Protein AF-A0A512PB34-F1 (afdb_monomer)

Mean predicted aligned error: 3.58 Å

pLDDT: mean 91.97, std 7.55, range [49.75, 97.81]

Solvent-accessible surface area (backbone atoms only — not comparable to full-atom values): 5303 Å² total; per-residue (Å²): 134,86,62,73,78,53,101,86,38,30,63,70,54,48,18,66,72,64,69,35,82,78,39,42,79,52,77,70,91,47,57,37,28,34,45,78,87,82,54,75,45,79,53,64,62,80,42,39,34,41,48,94,80,33,28,44,34,28,40,92,68,30,31,28,39,29,37,67,48,96,89,57,36,35,46,21,67,45,81,36,60,67,52,63,65,62,52,51,73,68,107

Radius of gyration: 12.13 Å; Cα contacts (8 Å, |Δi|>4): 183; chains: 1; bounding box: 26×25×39 Å

Foldseek 3Di:
DFDDLPPRDTQVVLCVLLVPPPKDWDDQPAFEFECQVPDTHTARFPTWIDDPQWIWTDGDQKIFIFHQDPVRYTYTHDIGGNDVSVVSVVD

Nearest PDB structures (foldseek):
  8rox-assembly1_B  TM=6.617E-01  e=2.389E-01  Homo sapiens
  6bn7-assembly1_A  TM=6.470E-01  e=4.200E-01  Homo sapiens
  7lps-assembly3_G  TM=6.433E-01  e=6.119E-01  Homo sapiens
  6r91-assembly1_K  TM=6.428E-01  e=6.119E-01  Homo sapiens
  7lps-assembly1_A  TM=6.439E-01  e=1.011E+00  Homo sapiens

Secondary structure (DSSP, 8-state):
-PPEEETTEEHHHHHHHHS-TT-EEPPTTS-EEEE-SSSEEEP-EEEEEEETTEEEEEETTEEEEEEE-TTS-EEEEEEE-S-HHHHHHT-

Organism: NCBI:txid931535

Sequence (91 aa):
MTMILGEGWTIERVRGHSGDATAELLSLDRSTYLDDGHDLVPLTPRAIIKVGGLILLRHDEDWYMGELDDDGTVVCWSAYASDLGDAINAL

Structure (mmCIF, N/CA/C/O backbone):
data_AF-A0A512PB34-F1
#
_entry.id   AF-A0A512PB34-F1
#
loop_
_atom_site.group_PDB
_atom_site.id
_atom_site.type_symbol
_atom_site.label_atom_id
_atom_site.label_alt_id
_atom_site.label_comp_id
_atom_site.label_asym_id
_atom_site.label_entity_id
_atom_site.label_seq_id
_atom_site.pdbx_PDB_ins_code
_atom_site.Cartn_x
_atom_site.Cartn_y
_atom_site.Cartn_z
_atom_site.occupancy
_atom_site.B_iso_or_equiv
_atom_site.auth_seq_id
_atom_site.auth_comp_id
_atom_site.auth_asym_id
_atom_site.auth_atom_id
_atom_site.pdbx_PDB_model_num
ATOM 1 N N . MET A 1 1 ? -2.157 -6.433 21.170 1.00 49.75 1 MET A N 1
ATOM 2 C CA . MET A 1 1 ? -0.759 -6.198 20.757 1.00 49.75 1 MET A CA 1
ATOM 3 C C . MET A 1 1 ? -0.826 -5.295 19.543 1.00 49.75 1 MET A C 1
ATOM 5 O O . MET A 1 1 ? -1.302 -5.746 18.513 1.00 49.75 1 MET A O 1
ATOM 9 N N . THR A 1 2 ? -0.504 -4.016 19.692 1.00 59.00 2 THR A N 1
ATOM 10 C CA . THR A 1 2 ? -0.605 -3.039 18.600 1.00 59.00 2 THR A CA 1
ATOM 11 C C . THR A 1 2 ? 0.612 -3.197 17.693 1.00 59.00 2 THR A C 1
ATOM 13 O O . THR A 1 2 ? 1.736 -3.070 18.175 1.00 59.00 2 THR A O 1
ATOM 16 N N . MET A 1 3 ? 0.414 -3.530 16.416 1.00 69.88 3 MET A N 1
ATOM 17 C CA . MET A 1 3 ? 1.519 -3.576 15.452 1.00 69.88 3 MET A CA 1
ATOM 18 C C . MET A 1 3 ? 1.861 -2.153 15.011 1.00 69.88 3 MET A C 1
ATOM 20 O O . MET A 1 3 ? 0.983 -1.415 14.564 1.00 69.88 3 MET A O 1
ATOM 24 N N . ILE A 1 4 ? 3.130 -1.774 15.163 1.00 76.56 4 ILE A N 1
ATOM 25 C CA . ILE A 1 4 ? 3.643 -0.463 14.765 1.00 76.56 4 ILE A CA 1
ATOM 26 C C . ILE A 1 4 ? 4.178 -0.557 13.335 1.00 76.56 4 ILE A C 1
ATOM 28 O O . ILE A 1 4 ? 5.014 -1.408 13.045 1.00 76.56 4 ILE A O 1
ATOM 32 N N . LEU A 1 5 ? 3.707 0.330 12.461 1.00 78.81 5 LEU A N 1
ATOM 33 C CA . LEU A 1 5 ? 4.048 0.386 11.033 1.00 78.81 5 LEU A CA 1
ATOM 34 C C . LEU A 1 5 ? 5.220 1.334 10.739 1.00 78.81 5 LEU A C 1
ATOM 36 O O . LEU A 1 5 ? 5.810 1.284 9.662 1.00 78.81 5 LEU A O 1
ATOM 40 N N . GLY A 1 6 ? 5.580 2.168 11.717 1.00 75.50 6 GLY A N 1
ATOM 41 C CA . GLY A 1 6 ? 6.550 3.260 11.610 1.00 75.50 6 GLY A CA 1
ATOM 42 C C . GLY A 1 6 ? 5.991 4.534 12.226 1.00 75.50 6 GLY A C 1
ATOM 43 O O . GLY A 1 6 ? 4.787 4.733 12.176 1.00 75.50 6 GLY A O 1
ATOM 44 N N . GLU A 1 7 ? 6.832 5.362 12.848 1.00 79.12 7 GLU A N 1
ATOM 45 C CA . GLU A 1 7 ? 6.458 6.715 13.318 1.00 79.12 7 GLU A CA 1
ATOM 46 C C . GLU A 1 7 ? 5.163 6.793 14.162 1.00 79.12 7 GLU A C 1
ATOM 48 O O . GLU A 1 7 ? 4.432 7.778 14.152 1.00 79.12 7 GLU A O 1
ATOM 53 N N . GLY A 1 8 ? 4.855 5.731 14.916 1.00 84.31 8 GLY A N 1
ATOM 54 C CA . GLY A 1 8 ? 3.640 5.650 15.734 1.00 84.31 8 GLY A CA 1
ATOM 55 C C . GLY A 1 8 ? 2.356 5.301 14.969 1.00 84.31 8 GLY A C 1
ATOM 56 O O . GLY A 1 8 ? 1.281 5.278 15.573 1.00 84.31 8 GLY A O 1
ATOM 57 N N . TRP A 1 9 ? 2.441 4.985 13.675 1.00 90.25 9 TRP A N 1
ATOM 58 C CA . TRP A 1 9 ? 1.331 4.443 12.899 1.00 90.25 9 TRP A CA 1
ATOM 59 C C . TRP A 1 9 ? 0.993 3.014 13.311 1.00 90.25 9 TRP A C 1
ATOM 61 O O . TRP A 1 9 ? 1.866 2.176 13.542 1.00 90.25 9 TRP A O 1
ATOM 71 N N . THR A 1 10 ? -0.306 2.742 13.371 1.00 92.81 1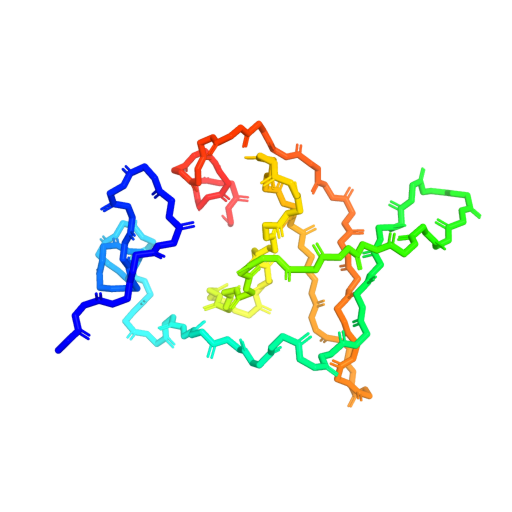0 THR A N 1
ATOM 72 C CA . THR A 1 10 ? -0.899 1.432 13.653 1.00 92.81 10 THR A CA 1
ATOM 73 C C . THR A 1 10 ? -2.034 1.212 12.667 1.00 92.81 10 THR A C 1
ATOM 75 O O . THR A 1 10 ? -2.561 2.182 12.114 1.00 92.81 10 THR A O 1
ATOM 78 N N . ILE A 1 11 ? -2.459 -0.035 12.465 1.00 93.38 11 ILE A N 1
ATOM 79 C CA . ILE A 1 11 ? -3.557 -0.307 11.530 1.00 93.38 11 ILE A CA 1
ATOM 80 C C . ILE A 1 11 ? -4.865 0.371 11.966 1.00 93.38 11 ILE A C 1
ATOM 82 O O . ILE A 1 11 ? -5.622 0.864 11.139 1.00 93.38 11 ILE A O 1
ATOM 86 N N . GLU A 1 12 ? -5.113 0.487 13.269 1.00 93.56 12 GLU A N 1
ATOM 87 C CA . GLU A 1 12 ? -6.272 1.196 13.812 1.00 93.56 12 GLU A CA 1
ATOM 88 C C . GLU A 1 12 ? -6.214 2.696 13.517 1.00 93.56 12 GLU A C 1
ATOM 90 O O . GLU A 1 12 ? -7.235 3.299 13.187 1.00 93.56 12 GLU A O 1
ATOM 95 N N . ARG A 1 13 ? -5.020 3.298 13.585 1.00 93.94 13 ARG A N 1
ATOM 96 C CA . ARG A 1 13 ? -4.825 4.702 13.210 1.00 93.94 13 ARG A CA 1
ATOM 97 C C . ARG A 1 13 ? -5.033 4.909 11.712 1.00 93.94 13 ARG A C 1
ATOM 99 O O . ARG A 1 13 ? -5.669 5.889 11.339 1.00 93.94 13 ARG A O 1
ATOM 106 N N . VAL A 1 14 ? -4.561 3.984 10.874 1.00 94.25 14 VAL A N 1
ATOM 107 C CA . VAL A 1 14 ? -4.801 4.012 9.421 1.00 94.25 14 VAL A CA 1
ATOM 108 C C . VAL A 1 14 ? -6.296 3.957 9.118 1.00 94.25 14 VAL A C 1
ATOM 110 O O . VAL A 1 14 ? -6.786 4.804 8.377 1.00 94.25 14 VAL A O 1
ATOM 113 N N . ARG A 1 15 ? -7.044 3.037 9.742 1.00 95.56 15 ARG A N 1
ATOM 114 C CA . ARG A 1 15 ? -8.511 2.950 9.599 1.00 95.56 15 ARG A CA 1
ATOM 115 C C . ARG A 1 15 ? -9.206 4.252 9.990 1.00 95.56 15 ARG A C 1
ATOM 117 O O . ARG A 1 15 ? -10.089 4.725 9.288 1.00 95.56 15 ARG A O 1
ATOM 124 N N . GLY A 1 16 ? -8.791 4.846 11.109 1.00 94.69 16 GLY A N 1
ATOM 125 C CA . GLY A 1 16 ? -9.344 6.116 11.578 1.00 94.69 16 GLY A CA 1
ATOM 126 C C . GLY A 1 16 ? -9.015 7.301 10.666 1.00 94.69 16 GLY A C 1
ATOM 127 O O . GLY A 1 16 ? -9.85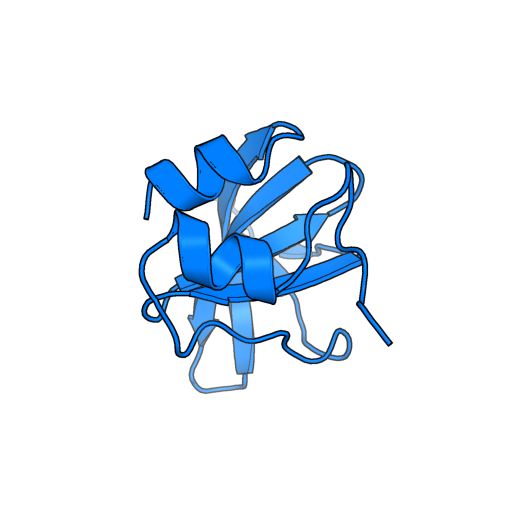6 8.177 10.500 1.00 94.69 16 GLY A O 1
ATOM 128 N N . HIS A 1 17 ? -7.813 7.332 10.084 1.00 95.06 17 HIS A N 1
ATOM 129 C CA . HIS A 1 17 ? -7.363 8.432 9.230 1.00 95.06 17 HIS A CA 1
ATOM 130 C C . HIS A 1 17 ? -7.938 8.351 7.811 1.00 95.06 17 HIS A C 1
ATOM 132 O O . HIS A 1 17 ? -8.429 9.349 7.302 1.00 95.06 17 HIS A O 1
ATOM 138 N N . SER A 1 18 ? -7.930 7.160 7.208 1.00 93.94 18 SER A N 1
ATOM 139 C CA . SER A 1 18 ? -8.498 6.908 5.874 1.00 93.94 18 SER A CA 1
ATOM 140 C C . SER A 1 18 ?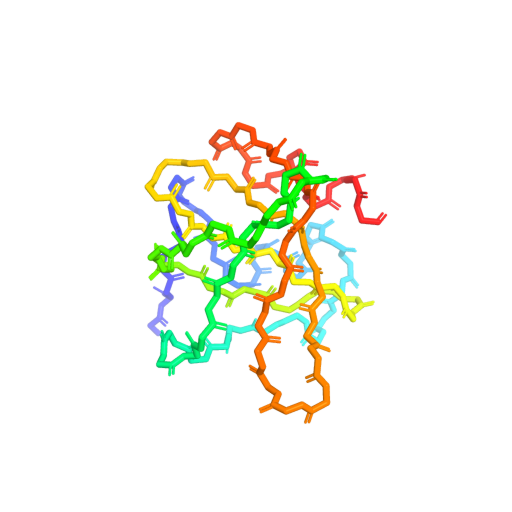 -10.030 6.898 5.854 1.00 93.94 18 SER A C 1
ATOM 142 O O . SER A 1 18 ? -10.636 7.068 4.802 1.00 93.94 18 SER A O 1
ATOM 144 N N . GLY A 1 19 ? -10.673 6.646 7.000 1.00 94.75 19 GLY A N 1
ATOM 145 C CA . GLY A 1 19 ? -12.109 6.368 7.071 1.00 94.75 19 GLY A CA 1
ATOM 146 C C . GLY A 1 19 ? -12.490 4.952 6.619 1.00 94.75 19 GLY A C 1
ATOM 147 O O . GLY A 1 19 ? -13.664 4.586 6.702 1.00 94.75 19 GLY A O 1
ATOM 148 N N . ASP A 1 20 ? -11.526 4.131 6.192 1.00 95.38 20 ASP A N 1
ATOM 149 C CA . ASP A 1 20 ? -11.746 2.742 5.807 1.00 95.38 20 ASP A CA 1
ATOM 150 C C . ASP A 1 20 ? -11.567 1.810 7.010 1.00 95.38 20 ASP A C 1
ATOM 152 O O . ASP A 1 20 ? -10.460 1.418 7.379 1.00 95.38 20 ASP A O 1
ATOM 156 N N . ALA A 1 21 ? -12.683 1.399 7.614 1.00 94.00 21 ALA A N 1
ATOM 157 C CA . ALA A 1 21 ? -12.683 0.446 8.722 1.00 94.00 21 ALA A CA 1
ATOM 158 C C . ALA A 1 21 ? -12.172 -0.955 8.329 1.00 94.00 21 ALA A C 1
ATOM 160 O O . ALA A 1 21 ? -11.808 -1.736 9.213 1.00 94.00 21 ALA A O 1
ATOM 161 N N . THR A 1 22 ? -12.145 -1.273 7.032 1.00 94.88 22 THR A N 1
ATOM 162 C CA . THR A 1 22 ? -11.694 -2.564 6.497 1.00 94.88 22 THR A CA 1
ATOM 163 C C . THR A 1 22 ? -10.206 -2.598 6.177 1.00 94.88 22 THR A C 1
ATOM 165 O O . THR A 1 22 ? -9.697 -3.677 5.882 1.00 94.88 22 THR A O 1
ATOM 168 N N . ALA A 1 23 ? -9.493 -1.472 6.321 1.00 96.06 23 ALA A N 1
ATOM 169 C CA . ALA A 1 23 ? -8.062 -1.425 6.063 1.00 96.06 23 ALA A CA 1
ATOM 170 C C . ALA A 1 23 ? -7.315 -2.510 6.854 1.00 96.06 23 ALA A C 1
ATOM 172 O O . ALA A 1 23 ? -7.558 -2.723 8.052 1.00 96.06 23 ALA A O 1
ATOM 173 N N . GLU A 1 24 ? -6.403 -3.215 6.196 1.00 95.50 24 GLU A N 1
ATOM 174 C CA . GLU A 1 24 ? -5.756 -4.404 6.752 1.00 95.50 24 GLU A CA 1
ATOM 175 C C . GLU A 1 24 ? -4.274 -4.496 6.397 1.00 95.50 24 GLU A C 1
ATOM 177 O O . GLU A 1 24 ? -3.811 -3.906 5.424 1.00 95.50 24 GLU A O 1
ATOM 182 N N . LEU A 1 25 ? -3.531 -5.256 7.206 1.00 95.00 25 LEU A N 1
ATOM 183 C CA . LEU A 1 25 ? -2.146 -5.606 6.913 1.00 95.00 25 LEU A CA 1
ATOM 184 C C . LEU A 1 25 ? -2.106 -6.883 6.089 1.00 95.00 25 LEU A C 1
ATOM 186 O O . LEU A 1 25 ? -2.683 -7.896 6.482 1.00 95.00 25 LEU A O 1
ATOM 190 N N . LEU A 1 26 ? -1.383 -6.837 4.977 1.00 94.75 26 LEU A N 1
ATOM 191 C CA . LEU A 1 26 ? -1.142 -7.999 4.134 1.00 94.75 26 LEU A CA 1
ATOM 192 C C . LEU A 1 26 ? 0.186 -8.674 4.502 1.00 94.75 26 LEU A C 1
ATOM 194 O O . LEU A 1 26 ? 1.071 -8.064 5.102 1.00 94.75 26 LEU A O 1
ATOM 198 N N . SER A 1 27 ? 0.322 -9.951 4.130 1.00 93.31 27 SER A N 1
ATOM 199 C CA . SER A 1 27 ? 1.579 -10.687 4.312 1.00 93.31 27 SER A CA 1
ATOM 200 C C . SER A 1 27 ? 2.721 -10.062 3.505 1.00 93.31 27 SER A C 1
ATOM 202 O O . SER A 1 27 ? 2.513 -9.646 2.366 1.00 93.31 27 SER A O 1
ATOM 204 N N . LEU A 1 28 ? 3.920 -10.056 4.094 1.00 94.31 28 LEU A N 1
ATOM 205 C CA . LEU A 1 28 ? 5.162 -9.589 3.472 1.00 94.31 28 LEU A CA 1
ATOM 206 C C . LEU A 1 28 ? 5.772 -10.616 2.504 1.00 94.31 28 LEU A C 1
ATOM 208 O O . LEU A 1 28 ? 6.684 -10.267 1.767 1.00 94.31 28 LEU A O 1
ATOM 212 N N 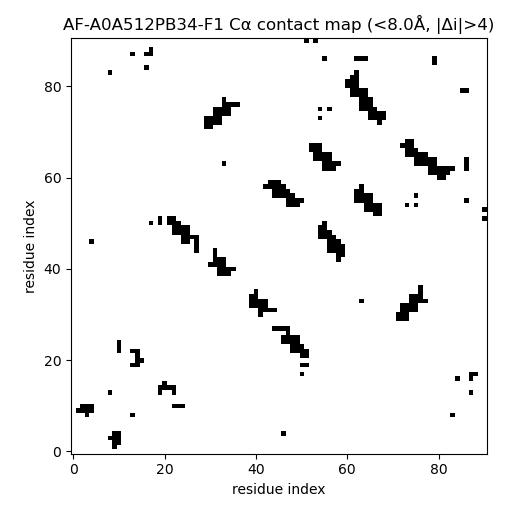. ASP A 1 29 ? 5.269 -11.855 2.469 1.00 93.38 29 ASP A N 1
ATOM 213 C CA . ASP A 1 29 ? 5.737 -12.912 1.552 1.00 93.38 29 ASP A CA 1
ATOM 214 C C . ASP A 1 29 ? 5.273 -12.712 0.093 1.00 93.38 29 ASP A C 1
ATOM 216 O O . ASP A 1 29 ? 5.394 -13.611 -0.739 1.00 93.38 29 ASP A O 1
ATOM 220 N N . ARG A 1 30 ? 4.683 -11.555 -0.223 1.00 94.06 30 ARG A N 1
ATOM 221 C CA . ARG A 1 30 ? 4.190 -11.222 -1.563 1.00 94.06 30 ARG A CA 1
ATOM 222 C C . ARG A 1 30 ? 5.319 -10.690 -2.435 1.00 94.06 30 ARG A C 1
ATOM 224 O O . ARG A 1 30 ? 6.203 -9.987 -1.953 1.00 94.06 30 ARG A O 1
ATOM 231 N N . SER A 1 31 ? 5.237 -10.966 -3.732 1.00 96.69 31 SER A N 1
ATOM 232 C CA . SER A 1 31 ? 6.054 -10.272 -4.726 1.00 96.69 31 SER A CA 1
ATOM 233 C C . SER A 1 31 ? 5.615 -8.812 -4.803 1.00 96.69 31 SER A C 1
ATOM 235 O O . SER A 1 31 ? 4.419 -8.526 -4.880 1.00 96.69 31 SER A O 1
ATOM 237 N N . THR A 1 32 ? 6.571 -7.889 -4.755 1.00 97.44 32 THR A N 1
ATOM 238 C CA . THR A 1 32 ? 6.294 -6.450 -4.748 1.00 97.44 32 THR A CA 1
ATOM 239 C C . THR A 1 32 ? 7.235 -5.725 -5.696 1.00 97.44 32 THR A C 1
ATOM 241 O O . THR A 1 32 ? 8.451 -5.921 -5.614 1.00 97.44 32 THR A O 1
ATOM 244 N N . TYR A 1 33 ? 6.689 -4.868 -6.551 1.00 97.81 33 TYR A N 1
ATOM 245 C CA . TYR A 1 33 ? 7.442 -4.123 -7.557 1.00 97.81 33 TYR A CA 1
ATOM 246 C C . TYR A 1 33 ? 7.016 -2.655 -7.595 1.00 97.81 33 TYR A C 1
ATOM 248 O O . TYR A 1 33 ? 5.893 -2.325 -7.229 1.00 97.81 33 TYR A O 1
ATOM 256 N N . LEU A 1 34 ? 7.910 -1.790 -8.058 1.00 96.94 34 LEU A N 1
ATOM 257 C CA . LEU A 1 34 ? 7.629 -0.438 -8.521 1.00 96.94 34 LEU A CA 1
ATOM 258 C C . LEU A 1 34 ? 7.687 -0.446 -10.049 1.00 96.9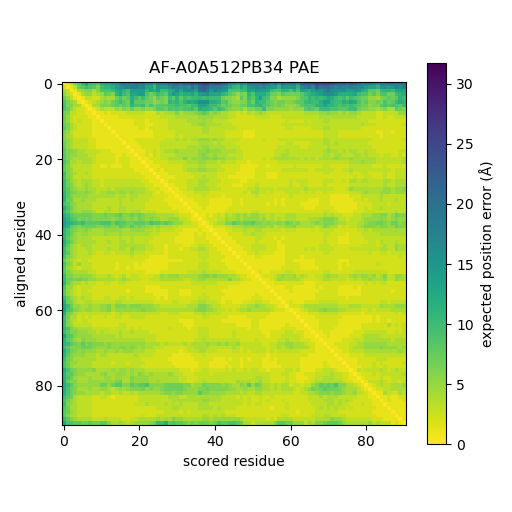4 34 LEU A C 1
ATOM 260 O O . LEU A 1 34 ? 8.721 -0.804 -10.606 1.00 96.94 34 LEU A O 1
ATOM 264 N N . ASP A 1 35 ? 6.610 -0.042 -10.704 1.00 96.31 35 ASP A N 1
ATOM 265 C CA . ASP A 1 35 ? 6.620 0.360 -12.105 1.00 96.31 35 ASP A CA 1
ATOM 266 C C . ASP A 1 35 ? 7.146 1.799 -12.188 1.00 96.31 35 ASP A C 1
ATOM 268 O O . ASP A 1 35 ? 6.491 2.741 -11.732 1.00 96.31 35 ASP A O 1
ATOM 272 N N . ASP A 1 36 ? 8.360 1.971 -12.718 1.00 92.38 36 ASP A N 1
ATOM 273 C CA . ASP A 1 36 ? 8.970 3.291 -12.934 1.00 92.38 36 ASP A CA 1
ATOM 274 C C . ASP A 1 36 ? 8.610 3.901 -14.306 1.00 92.38 36 ASP A C 1
ATOM 276 O O . ASP A 1 36 ? 9.147 4.940 -14.699 1.00 92.38 36 ASP A O 1
ATOM 280 N N . GLY A 1 37 ? 7.686 3.265 -15.034 1.00 91.19 37 GLY A N 1
ATOM 281 C CA . GLY A 1 37 ? 7.265 3.608 -16.390 1.00 91.19 37 GLY A CA 1
ATOM 282 C C . GLY A 1 37 ? 8.097 2.940 -17.487 1.00 91.19 37 GLY A C 1
ATOM 283 O O . GLY A 1 37 ? 7.745 3.052 -18.666 1.00 91.19 37 GLY A O 1
ATOM 284 N N . HIS A 1 38 ? 9.186 2.254 -17.129 1.00 91.06 38 HIS A N 1
ATOM 285 C CA . HIS A 1 38 ? 10.065 1.550 -18.060 1.00 91.06 38 HIS A CA 1
ATOM 286 C C . HIS A 1 38 ? 10.201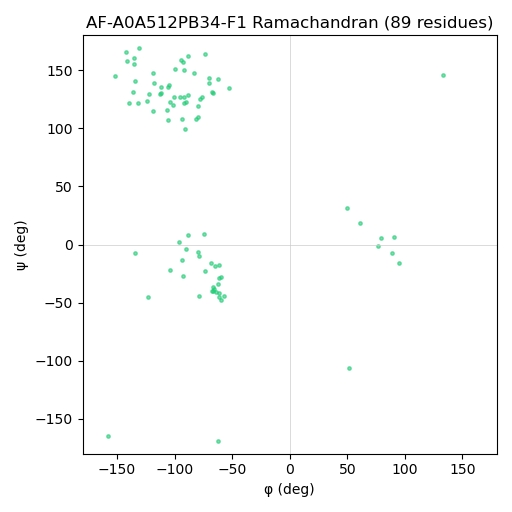 0.067 -17.714 1.00 91.06 38 HIS A C 1
ATOM 288 O O . HIS A 1 38 ? 10.102 -0.773 -18.610 1.00 91.06 38 HIS A O 1
ATOM 294 N N . ASP A 1 39 ? 10.401 -0.243 -16.435 1.00 94.00 39 ASP A N 1
ATOM 295 C CA . ASP A 1 39 ? 10.644 -1.580 -15.914 1.00 94.00 39 ASP A CA 1
ATOM 296 C C . ASP A 1 39 ? 9.954 -1.789 -14.553 1.00 94.00 39 ASP A C 1
ATOM 298 O O . ASP A 1 39 ? 9.539 -0.858 -13.863 1.00 94.00 39 ASP A O 1
ATOM 302 N N . LEU A 1 40 ? 9.866 -3.057 -14.142 1.00 95.38 40 LEU A N 1
ATOM 303 C CA . LEU A 1 40 ? 9.425 -3.435 -12.801 1.00 95.38 40 LEU A CA 1
ATOM 304 C C . LEU A 1 40 ? 10.635 -3.593 -11.879 1.00 95.38 40 LEU A C 1
ATOM 306 O O . LEU A 1 40 ? 11.388 -4.569 -11.963 1.00 95.38 40 LEU A O 1
ATOM 310 N N . VAL A 1 41 ? 10.804 -2.646 -10.961 1.00 96.00 41 VAL A N 1
ATOM 311 C CA . VAL A 1 41 ? 11.880 -2.645 -9.968 1.00 96.00 41 VAL A CA 1
ATOM 312 C C . VAL A 1 41 ? 11.412 -3.379 -8.709 1.00 96.00 41 VAL A C 1
ATOM 314 O O . VAL A 1 41 ? 10.414 -2.981 -8.114 1.00 96.00 41 VAL A O 1
ATOM 317 N N . PRO A 1 42 ? 12.095 -4.444 -8.252 1.00 96.38 42 PRO A N 1
ATOM 318 C CA . PRO A 1 42 ? 11.678 -5.172 -7.060 1.00 96.38 42 PRO A CA 1
ATOM 319 C C . PRO A 1 42 ? 11.809 -4.307 -5.802 1.00 96.38 42 PRO A C 1
ATOM 321 O O . PRO A 1 42 ? 12.868 -3.743 -5.527 1.00 96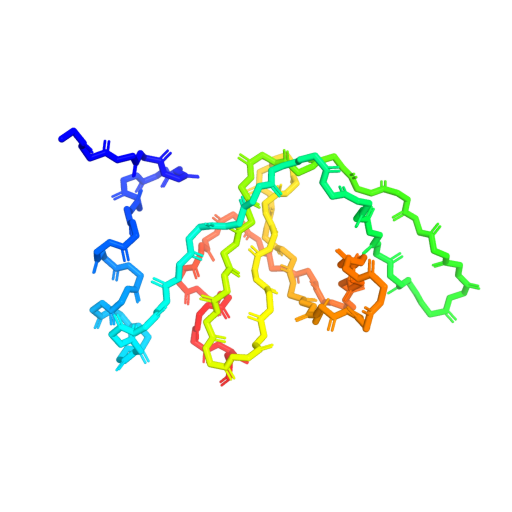.38 42 PRO A O 1
ATOM 324 N N . LEU A 1 43 ? 10.743 -4.268 -5.006 1.00 96.00 43 LEU A N 1
ATOM 325 C CA . LEU A 1 43 ? 10.726 -3.648 -3.684 1.00 96.00 43 LEU A CA 1
ATOM 326 C C . LEU A 1 43 ? 10.881 -4.724 -2.604 1.00 96.00 43 LEU A C 1
ATOM 328 O O . LEU A 1 43 ? 10.486 -5.874 -2.778 1.00 96.00 43 LEU A O 1
ATOM 332 N N . THR A 1 44 ? 11.466 -4.353 -1.466 1.00 95.31 44 THR A N 1
ATOM 333 C CA . THR A 1 44 ? 11.492 -5.195 -0.256 1.00 95.31 44 THR A CA 1
ATOM 334 C C . THR A 1 44 ? 10.510 -4.618 0.764 1.00 95.31 44 THR A C 1
ATOM 336 O O . THR A 1 44 ? 10.807 -3.562 1.336 1.00 95.31 44 THR A O 1
ATOM 339 N N . PRO A 1 45 ? 9.353 -5.261 0.999 1.00 94.69 45 PRO A N 1
ATOM 340 C CA . PRO A 1 45 ? 8.301 -4.692 1.826 1.00 94.69 45 PRO A CA 1
ATOM 341 C C . PRO A 1 45 ? 8.643 -4.798 3.316 1.00 94.69 45 PRO A C 1
ATOM 343 O O . PRO A 1 45 ? 8.902 -5.878 3.846 1.00 94.69 45 PRO A O 1
ATOM 346 N N . ARG A 1 46 ? 8.582 -3.669 4.026 1.00 94.06 46 ARG A N 1
ATOM 347 C CA . ARG A 1 46 ? 8.584 -3.612 5.500 1.00 94.06 46 ARG A CA 1
ATOM 348 C C . ARG A 1 46 ? 7.175 -3.602 6.086 1.00 94.06 46 ARG A C 1
ATOM 350 O O . ARG A 1 46 ? 6.979 -4.039 7.217 1.00 94.06 46 ARG A O 1
ATOM 357 N N . ALA A 1 47 ? 6.208 -3.106 5.322 1.00 94.12 47 ALA A N 1
ATOM 358 C CA . ALA A 1 47 ? 4.786 -3.139 5.629 1.00 94.12 47 ALA A CA 1
ATOM 359 C C . ALA A 1 47 ? 4.001 -3.137 4.316 1.00 94.12 47 ALA A C 1
ATOM 361 O O . ALA A 1 47 ? 4.419 -2.491 3.359 1.00 94.12 47 ALA A O 1
ATOM 362 N N . ILE A 1 48 ? 2.867 -3.832 4.280 1.00 96.06 48 ILE A N 1
ATOM 363 C CA . ILE A 1 48 ? 1.918 -3.772 3.167 1.00 96.06 48 ILE A CA 1
ATOM 364 C C . ILE A 1 48 ? 0.536 -3.578 3.773 1.00 96.06 48 ILE A C 1
ATOM 366 O O . ILE A 1 48 ? 0.100 -4.381 4.601 1.00 96.06 48 ILE A O 1
ATOM 370 N N . ILE A 1 49 ? -0.136 -2.504 3.384 1.00 96.06 49 ILE A N 1
ATOM 371 C CA . ILE A 1 49 ? -1.441 -2.113 3.903 1.00 96.06 49 ILE A CA 1
ATOM 372 C C . ILE A 1 49 ? -2.403 -2.033 2.732 1.00 96.06 49 ILE A C 1
ATOM 374 O O . ILE A 1 49 ? -2.112 -1.367 1.745 1.00 96.06 49 ILE A O 1
ATOM 378 N N . LYS A 1 50 ? -3.561 -2.672 2.851 1.00 96.75 50 LYS A N 1
ATOM 379 C CA . LYS A 1 50 ? -4.664 -2.476 1.916 1.00 96.75 50 LYS A CA 1
ATOM 380 C C . LYS A 1 50 ? -5.623 -1.441 2.482 1.00 96.75 50 LYS A C 1
ATOM 382 O O . LYS A 1 50 ? -6.066 -1.600 3.619 1.00 96.75 50 LYS A O 1
ATOM 387 N N . VAL A 1 51 ? -5.940 -0.412 1.702 1.00 95.88 51 VAL A N 1
ATOM 388 C CA . VAL A 1 51 ? -6.892 0.650 2.060 1.00 95.88 51 VAL A CA 1
ATOM 389 C C . VAL A 1 51 ? -7.729 0.979 0.830 1.00 95.88 51 VAL A C 1
ATOM 391 O O . VAL A 1 51 ? -7.182 1.309 -0.216 1.00 95.88 51 VAL A O 1
ATOM 394 N N . GLY A 1 52 ? -9.052 0.849 0.917 1.00 89.81 52 GLY A N 1
ATOM 395 C CA . GLY A 1 52 ? -9.958 1.239 -0.169 1.00 89.81 52 GLY A CA 1
ATOM 396 C C . GLY A 1 52 ? -9.752 0.496 -1.497 1.00 89.81 52 GLY A C 1
ATOM 397 O O . GLY A 1 52 ? -10.196 0.974 -2.533 1.00 89.81 52 GLY A O 1
ATOM 398 N N . GLY A 1 53 ? -9.083 -0.663 -1.485 1.00 90.12 53 GLY A N 1
ATOM 399 C CA . GLY A 1 53 ? -8.720 -1.418 -2.693 1.00 90.12 53 GLY A CA 1
ATOM 400 C C . GLY A 1 53 ? -7.312 -1.133 -3.222 1.00 90.12 53 GLY A C 1
ATOM 401 O O . GLY A 1 53 ? -6.782 -1.967 -3.949 1.00 90.12 53 GLY A O 1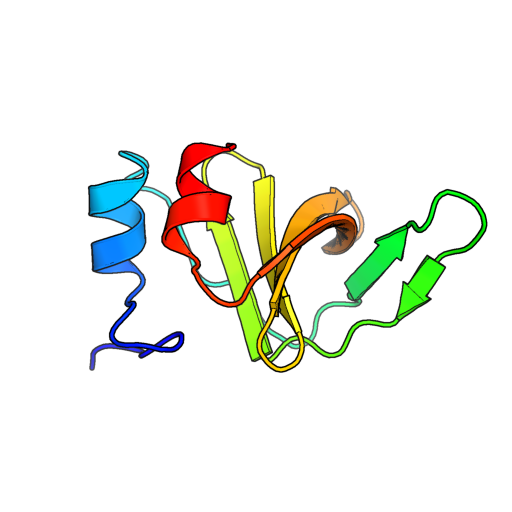
ATOM 402 N N . LEU A 1 54 ? -6.682 -0.043 -2.784 1.00 96.12 54 LEU A N 1
ATOM 403 C CA . LEU A 1 54 ? -5.287 0.280 -3.071 1.00 96.12 54 LEU A CA 1
ATOM 404 C C . LEU A 1 54 ? -4.347 -0.333 -2.032 1.00 96.12 54 LEU A C 1
ATOM 406 O O . LEU A 1 54 ? -4.755 -0.723 -0.931 1.00 96.12 54 LEU A O 1
ATOM 410 N N . ILE A 1 55 ? -3.071 -0.404 -2.395 1.00 97.12 55 ILE A N 1
ATOM 411 C CA . ILE A 1 55 ? -1.982 -0.890 -1.558 1.00 97.12 55 ILE A CA 1
ATOM 412 C C . ILE A 1 55 ? -1.040 0.259 -1.215 1.00 97.12 55 ILE A C 1
ATOM 414 O O . ILE A 1 55 ? -0.549 0.955 -2.096 1.00 97.12 55 ILE A O 1
ATOM 418 N N . LEU A 1 56 ? -0.748 0.407 0.073 1.00 96.88 56 LEU A N 1
ATOM 419 C CA . LEU A 1 56 ? 0.349 1.215 0.587 1.00 96.88 56 LEU A CA 1
ATOM 420 C C . LEU A 1 56 ? 1.452 0.278 1.071 1.00 96.88 56 LEU A C 1
ATOM 422 O O . LEU A 1 56 ? 1.264 -0.503 2.008 1.00 96.88 56 LEU A O 1
ATOM 426 N N . LEU A 1 57 ? 2.604 0.346 0.423 1.00 96.31 57 LEU A N 1
ATOM 427 C CA . LEU A 1 57 ? 3.761 -0.484 0.705 1.00 96.31 57 LEU A CA 1
ATOM 428 C C . LEU A 1 57 ? 4.875 0.376 1.281 1.00 96.31 57 LEU A C 1
ATOM 430 O O . LEU A 1 57 ? 5.246 1.388 0.703 1.00 96.31 57 LEU A O 1
ATOM 434 N N . ARG A 1 58 ? 5.456 -0.046 2.399 1.00 95.19 58 ARG A N 1
ATOM 435 C CA . ARG A 1 58 ? 6.657 0.592 2.935 1.00 95.19 58 ARG A CA 1
ATOM 436 C C . ARG A 1 58 ? 7.892 -0.100 2.392 1.00 95.19 58 ARG A C 1
ATOM 438 O O . ARG A 1 58 ? 8.072 -1.292 2.658 1.00 95.19 58 ARG A O 1
ATOM 445 N N . HIS A 1 59 ? 8.755 0.640 1.713 1.00 93.31 59 HIS A N 1
ATOM 446 C CA . HIS A 1 59 ? 10.079 0.175 1.319 1.00 93.31 59 HIS A CA 1
ATOM 447 C C . HIS A 1 59 ? 11.122 1.151 1.860 1.00 93.31 59 HIS A C 1
ATOM 449 O O . HIS A 1 59 ? 11.050 2.354 1.653 1.00 93.31 59 HIS A O 1
ATOM 455 N N . ASP A 1 60 ? 12.054 0.610 2.635 1.00 90.38 60 ASP A N 1
ATOM 456 C CA . ASP A 1 60 ? 12.948 1.372 3.495 1.00 90.38 60 ASP A CA 1
ATOM 457 C C . ASP A 1 60 ? 12.260 2.378 4.429 1.00 90.38 60 ASP A C 1
ATOM 459 O O . ASP A 1 60 ? 11.696 1.960 5.451 1.00 90.38 60 ASP A O 1
ATOM 463 N N . GLU A 1 61 ? 12.358 3.670 4.125 1.00 89.00 61 GLU A N 1
ATOM 464 C CA . GLU A 1 61 ? 11.731 4.756 4.880 1.00 89.00 61 GLU A CA 1
ATOM 465 C C . GLU A 1 61 ? 10.495 5.308 4.170 1.00 89.00 61 GLU A C 1
ATOM 467 O O . GLU A 1 61 ? 9.612 5.811 4.861 1.00 89.00 61 GLU A O 1
ATOM 472 N N . ASP A 1 62 ? 10.392 5.113 2.855 1.00 92.94 62 ASP A N 1
ATOM 473 C CA . ASP A 1 62 ? 9.383 5.709 1.986 1.00 92.94 62 ASP A CA 1
ATOM 474 C C . ASP A 1 62 ? 8.150 4.812 1.811 1.00 92.94 62 ASP A C 1
ATOM 476 O O . ASP A 1 62 ? 8.182 3.582 1.981 1.00 92.94 62 ASP A O 1
ATOM 480 N N . TRP A 1 63 ? 7.039 5.455 1.461 1.00 94.88 63 TRP A N 1
ATOM 481 C CA . TRP A 1 63 ? 5.771 4.798 1.178 1.00 94.88 63 TRP A CA 1
ATOM 482 C C . TRP A 1 63 ? 5.490 4.793 -0.309 1.00 94.88 63 TRP A C 1
ATOM 484 O O . TRP A 1 63 ? 5.613 5.796 -0.990 1.00 94.88 63 TRP A O 1
ATOM 494 N N . TYR A 1 64 ? 5.040 3.665 -0.818 1.00 96.31 64 TYR A N 1
ATOM 495 C CA . TYR A 1 64 ? 4.699 3.484 -2.213 1.00 96.31 64 TYR A CA 1
ATOM 496 C C . TYR A 1 64 ? 3.222 3.146 -2.315 1.00 96.31 64 TYR A C 1
ATOM 498 O O . TYR A 1 64 ? 2.700 2.382 -1.504 1.00 96.31 64 TYR A O 1
ATOM 506 N N . MET A 1 65 ? 2.547 3.719 -3.304 1.00 96.62 65 MET A N 1
ATOM 507 C CA . MET A 1 65 ? 1.152 3.420 -3.599 1.00 96.62 65 MET A CA 1
ATOM 508 C C . MET A 1 65 ? 1.065 2.552 -4.841 1.00 96.62 65 MET A C 1
ATOM 510 O O . MET A 1 65 ? 1.767 2.785 -5.828 1.00 96.62 65 MET A O 1
ATOM 514 N N . GLY A 1 66 ? 0.202 1.550 -4.758 1.00 96.56 66 GLY A N 1
ATOM 515 C CA . GLY A 1 66 ? 0.004 0.554 -5.785 1.00 96.56 66 GLY A CA 1
ATOM 516 C C . GLY A 1 66 ? -1.346 -0.129 -5.706 1.00 96.56 66 GLY A C 1
ATOM 517 O O . GLY A 1 66 ? -2.244 0.286 -4.970 1.00 96.56 66 GLY A O 1
ATOM 518 N N . GLU A 1 67 ? -1.446 -1.242 -6.413 1.00 96.56 67 GLU A N 1
ATOM 519 C CA . GLU A 1 67 ? -2.582 -2.150 -6.359 1.00 96.56 67 GLU A CA 1
ATOM 520 C C . GLU A 1 67 ? -2.123 -3.593 -6.183 1.00 96.56 67 GLU A C 1
ATOM 522 O O . GLU A 1 67 ? -0.932 -3.910 -6.241 1.00 96.56 67 GLU A O 1
ATOM 527 N N . LEU A 1 68 ? -3.094 -4.455 -5.894 1.00 96.00 68 LEU A N 1
ATOM 528 C CA . LEU A 1 68 ? -2.899 -5.892 -5.822 1.00 96.00 68 LEU A CA 1
ATOM 529 C C . LEU A 1 68 ? -3.420 -6.508 -7.121 1.00 96.00 68 LEU A C 1
ATOM 531 O O . LEU A 1 68 ? -4.610 -6.383 -7.406 1.00 96.00 68 LEU A O 1
ATOM 535 N N . ASP A 1 69 ? -2.547 -7.185 -7.856 1.00 94.56 69 ASP A N 1
ATOM 536 C CA . ASP A 1 69 ? -2.903 -7.948 -9.052 1.00 94.56 69 ASP A CA 1
ATOM 537 C C . ASP A 1 69 ? -3.639 -9.252 -8.673 1.00 94.56 69 ASP A C 1
ATOM 539 O O . ASP A 1 69 ? -3.588 -9.717 -7.524 1.00 94.56 69 ASP A O 1
ATOM 543 N N . ASP A 1 70 ? -4.308 -9.873 -9.642 1.00 92.44 70 ASP A N 1
ATOM 544 C CA . ASP A 1 70 ? -5.085 -11.106 -9.491 1.00 92.44 70 ASP A CA 1
ATOM 545 C C . ASP A 1 70 ? -4.221 -12.295 -9.037 1.00 92.44 70 ASP A C 1
ATOM 547 O O . ASP A 1 70 ? -4.707 -13.194 -8.343 1.00 92.44 70 ASP A O 1
ATOM 551 N N . ASP A 1 71 ? -2.927 -12.308 -9.380 1.00 93.19 71 ASP A N 1
ATOM 552 C CA . ASP A 1 71 ? -1.977 -13.326 -8.910 1.00 93.19 71 ASP A CA 1
ATOM 553 C C . ASP A 1 71 ? -1.466 -13.074 -7.476 1.00 93.19 71 ASP A C 1
ATOM 555 O O . ASP A 1 71 ? -0.818 -13.935 -6.875 1.00 93.19 71 ASP A O 1
ATOM 559 N N . GLY A 1 72 ? -1.816 -11.928 -6.884 1.00 92.88 72 GLY A N 1
ATOM 560 C CA . GLY A 1 72 ? -1.443 -11.539 -5.527 1.00 92.88 72 GLY A CA 1
ATOM 561 C C . GLY A 1 72 ? -0.136 -10.752 -5.419 1.00 92.88 72 GLY A C 1
ATOM 562 O O . GLY A 1 72 ? 0.288 -10.482 -4.284 1.00 92.88 72 GLY A O 1
ATOM 563 N N . THR A 1 73 ? 0.468 -10.389 -6.555 1.00 95.94 73 THR A N 1
ATOM 564 C CA . THR A 1 73 ? 1.585 -9.442 -6.670 1.00 95.94 73 THR A CA 1
ATOM 565 C C . THR A 1 73 ? 1.121 -8.017 -6.381 1.00 95.94 73 THR A C 1
ATOM 567 O O . THR A 1 73 ? 0.011 -7.626 -6.724 1.00 95.94 73 THR A O 1
ATOM 570 N N . VAL A 1 74 ? 1.973 -7.230 -5.727 1.00 97.50 74 VAL A N 1
ATOM 571 C CA . VAL A 1 74 ? 1.757 -5.791 -5.548 1.00 97.50 74 VAL A CA 1
ATOM 572 C C . VAL A 1 74 ? 2.596 -5.034 -6.565 1.00 97.50 74 VAL A C 1
ATOM 574 O O . VAL A 1 74 ? 3.815 -5.217 -6.611 1.00 97.50 74 VAL A O 1
ATOM 577 N N . VAL A 1 75 ? 1.962 -4.147 -7.325 1.00 97.25 75 VAL A N 1
ATOM 578 C CA . VAL A 1 75 ? 2.652 -3.235 -8.245 1.00 97.25 75 VAL A CA 1
ATOM 579 C C . VAL A 1 75 ? 2.363 -1.805 -7.815 1.00 97.25 75 VAL A C 1
ATOM 581 O O . VAL A 1 75 ? 1.219 -1.357 -7.819 1.00 97.25 75 VAL A O 1
ATOM 584 N N . CYS A 1 76 ? 3.405 -1.103 -7.388 1.00 97.31 76 CYS A N 1
ATOM 585 C CA . CYS A 1 76 ? 3.375 0.307 -7.033 1.00 97.31 76 CYS A CA 1
ATOM 586 C C . CYS A 1 76 ? 3.732 1.176 -8.238 1.00 97.31 76 CYS A C 1
ATOM 588 O O . CYS A 1 76 ? 4.528 0.764 -9.068 1.00 97.31 76 CYS A O 1
ATOM 590 N N . TRP A 1 77 ? 3.195 2.391 -8.308 1.00 95.38 77 TRP A N 1
ATOM 591 C CA . TRP A 1 77 ? 3.472 3.356 -9.389 1.00 95.38 77 TRP A CA 1
ATOM 592 C C . TRP A 1 77 ? 3.754 4.771 -8.876 1.00 95.38 77 TRP A C 1
ATOM 594 O O . TRP A 1 77 ? 4.092 5.667 -9.645 1.00 95.38 77 TRP A O 1
ATOM 604 N N . SER A 1 78 ? 3.573 5.011 -7.577 1.00 92.50 78 SER A N 1
ATOM 605 C CA . SER A 1 78 ? 3.809 6.316 -6.966 1.00 92.50 78 SER A CA 1
ATOM 606 C C . SER A 1 78 ? 4.596 6.151 -5.679 1.00 92.50 78 SER A C 1
ATOM 608 O O . SER A 1 78 ? 4.357 5.210 -4.922 1.00 92.50 78 SER A O 1
ATOM 610 N N . ALA A 1 79 ? 5.525 7.071 -5.440 1.00 92.38 79 ALA A N 1
ATOM 611 C CA . ALA A 1 79 ? 6.307 7.151 -4.219 1.00 92.38 79 ALA A CA 1
ATOM 612 C C . ALA A 1 79 ? 5.905 8.403 -3.435 1.00 92.38 79 ALA A C 1
ATOM 614 O O . ALA A 1 79 ? 5.773 9.501 -3.976 1.00 92.38 79 ALA A O 1
ATOM 615 N N . TYR A 1 80 ? 5.751 8.210 -2.142 1.00 89.56 80 TYR A N 1
ATOM 616 C CA . TYR A 1 80 ? 5.503 9.195 -1.113 1.00 89.56 80 TYR A CA 1
ATOM 617 C C . TYR A 1 80 ? 6.686 9.124 -0.156 1.00 89.56 80 TYR A C 1
ATOM 619 O O . TYR A 1 80 ? 7.281 8.064 0.042 1.00 89.56 80 TYR A O 1
ATOM 627 N N . ALA A 1 81 ? 7.035 10.262 0.432 1.00 87.25 81 ALA A N 1
ATOM 628 C CA . ALA A 1 81 ? 8.081 10.315 1.441 1.00 87.25 81 ALA A CA 1
ATOM 629 C C . ALA A 1 81 ? 7.701 9.476 2.681 1.00 87.25 81 ALA A C 1
ATOM 631 O O . ALA A 1 81 ? 6.716 8.735 2.706 1.00 87.25 81 ALA A O 1
ATOM 632 N N . SER A 1 82 ? 8.458 9.627 3.760 1.00 87.38 82 SER A N 1
ATOM 633 C CA . SER A 1 82 ? 8.293 8.818 4.968 1.00 87.38 82 SER A CA 1
ATOM 634 C C . SER A 1 82 ? 6.935 8.935 5.676 1.00 87.38 82 SER A C 1
ATOM 636 O O . SER A 1 82 ? 6.581 8.041 6.451 1.00 87.38 82 SER A O 1
ATOM 638 N N . ASP A 1 83 ? 6.149 9.984 5.403 1.00 88.31 83 ASP A N 1
ATOM 639 C CA . ASP A 1 83 ? 4.848 10.185 6.042 1.00 88.31 83 ASP A CA 1
ATOM 640 C C . ASP A 1 83 ? 3.730 9.362 5.377 1.00 88.31 83 ASP A C 1
ATOM 642 O O . ASP A 1 83 ? 3.220 9.680 4.300 1.00 88.31 83 ASP A O 1
ATOM 646 N N . LEU A 1 84 ? 3.281 8.321 6.085 1.00 89.62 84 LEU A N 1
ATOM 647 C CA . LEU A 1 84 ? 2.125 7.509 5.696 1.00 89.62 84 LEU A CA 1
ATOM 648 C C . LEU A 1 84 ? 0.835 8.342 5.580 1.00 89.62 84 LEU A C 1
ATOM 650 O O . LEU A 1 84 ? -0.063 7.978 4.821 1.00 89.62 84 LEU A O 1
ATOM 654 N N . GLY A 1 85 ? 0.716 9.441 6.330 1.00 92.19 85 GLY A N 1
ATOM 655 C CA . GLY A 1 85 ? -0.446 10.324 6.277 1.00 92.19 85 GLY A CA 1
ATOM 656 C C . GLY A 1 85 ? -0.640 10.939 4.894 1.00 92.19 85 GLY A C 1
ATOM 657 O O . GLY A 1 85 ? -1.751 10.904 4.369 1.00 92.19 85 GLY A O 1
ATOM 658 N N . ASP A 1 86 ? 0.432 11.433 4.272 1.00 91.12 86 ASP A N 1
ATOM 659 C CA . ASP A 1 86 ? 0.386 11.979 2.910 1.00 91.12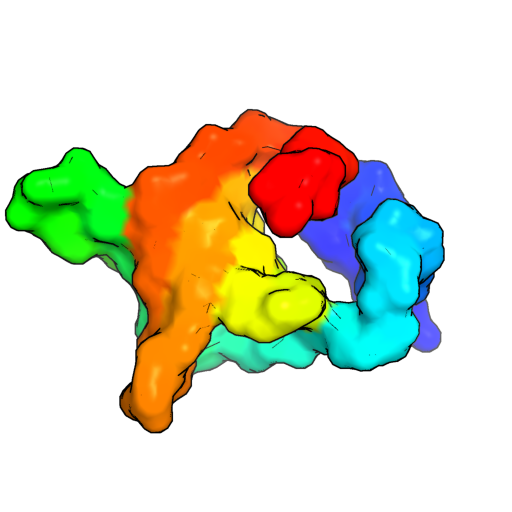 86 ASP A CA 1
ATOM 660 C C . ASP A 1 86 ? -0.046 10.922 1.889 1.00 91.12 86 ASP A C 1
ATOM 662 O O . ASP A 1 86 ? -0.889 11.197 1.035 1.00 91.12 86 ASP A O 1
ATOM 666 N N . ALA A 1 87 ? 0.462 9.693 2.022 1.00 91.81 87 ALA A N 1
ATOM 667 C CA . ALA A 1 87 ? 0.065 8.587 1.156 1.00 91.81 87 ALA A CA 1
ATOM 668 C C . ALA A 1 87 ? -1.425 8.228 1.318 1.00 91.81 87 ALA A C 1
ATOM 670 O O . ALA A 1 87 ? -2.112 8.012 0.326 1.00 91.81 87 ALA A O 1
ATOM 671 N N . ILE A 1 88 ? -1.951 8.214 2.551 1.00 93.50 88 ILE A N 1
ATOM 672 C CA . ILE A 1 88 ? -3.380 7.966 2.816 1.00 93.50 88 ILE A CA 1
ATOM 673 C C . ILE A 1 88 ? -4.260 9.100 2.273 1.00 93.50 88 ILE A C 1
ATOM 675 O O . ILE A 1 88 ? -5.330 8.835 1.736 1.00 93.50 88 ILE A O 1
ATOM 679 N N . ASN A 1 89 ? -3.831 10.357 2.400 1.00 92.50 89 ASN A N 1
ATOM 680 C CA . ASN A 1 89 ? -4.590 11.513 1.907 1.00 92.50 89 ASN A CA 1
ATOM 681 C C . ASN A 1 89 ? -4.660 11.585 0.375 1.00 92.50 89 ASN A C 1
ATOM 683 O O . ASN A 1 89 ? -5.472 12.340 -0.158 1.00 92.50 89 ASN A O 1
ATOM 687 N N . ALA A 1 90 ? -3.804 10.833 -0.319 1.00 89.19 90 ALA A N 1
ATOM 688 C CA . ALA A 1 90 ? -3.769 10.751 -1.772 1.00 89.19 90 ALA A CA 1
ATOM 689 C C . ALA A 1 90 ? -4.545 9.551 -2.354 1.00 89.19 90 ALA A C 1
ATOM 691 O O . ALA A 1 90 ? -4.505 9.373 -3.572 1.00 89.19 90 ALA A O 1
ATOM 692 N N . LEU A 1 91 ? -5.193 8.736 -1.506 1.00 84.88 91 LEU A N 1
ATOM 693 C CA . LEU A 1 91 ? -6.057 7.617 -1.913 1.00 84.88 91 LEU A CA 1
ATOM 694 C C . LEU A 1 91 ? -7.332 8.076 -2.639 1.00 84.88 91 LEU A C 1
ATOM 696 O O . LEU A 1 91 ? -7.833 9.188 -2.350 1.00 84.88 91 LEU A O 1
#